Protein AF-A0A3D1FXD5-F1 (afdb_monomer)

Mean predicted aligned error: 2.44 Å

Foldseek 3Di:
DVVVVVCLLPDDAPDKDWDADPPDRDIDIKTHRDWFPNAEDDEEDDDPPDDPSNQNVQQSVRQVCCVVDDDRTHGMYD

Solvent-accessible surface area (backbone atoms only — not comparable to full-atom values): 4365 Å² total; per-residue (Å²): 107,73,66,58,53,49,53,56,71,70,47,77,56,74,42,76,47,78,50,69,51,92,89,52,93,51,66,51,47,41,25,34,39,37,72,28,88,86,35,55,45,62,67,76,66,87,61,90,89,71,49,65,68,57,34,46,54,48,3,48,50,30,30,55,40,24,72,77,59,68,63,76,31,15,1,14,18,50

Secondary structure (DSSP, 8-state):
-HHHHHHHHHSPPSEEEEEE-SSSS-EEEEEE---BTTBEE------TT--HHHHHHHHHHHHHHHHHSSSS-EEEE-

Nearest PDB structures (foldseek):
  3aog-assembly2_I  TM=7.776E-01  e=3.485E-03  Thermus thermophilus HB27
  1bxg-assembly1_A  TM=6.817E-01  e=1.445E-03  Rhodococcus sp. (in: high G+C Gram-positive bacteria)
  3aoe-assembly1_E  TM=7.725E-01  e=1.030E-02  Thermus thermophilus HB27
  8own-assembly1_A  TM=6.610E-01  e=7.341E-03  Arabidopsis thaliana
  1c1d-assembly1_B-2  TM=6.774E-01  e=1.262E-02  Rhodococcus sp. (in: high G+C Gram-positive bacteria)

pLDDT: mean 96.78, std 1.97, range [86.12, 98.75]

Structure (mmCIF, N/CA/C/O backbone):
data_AF-A0A3D1FXD5-F1
#
_entry.id   AF-A0A3D1FXD5-F1
#
loop_
_atom_site.group_PDB
_atom_site.id
_atom_site.type_symbol
_atom_site.label_atom_id
_atom_site.label_alt_id
_atom_site.label_comp_id
_atom_site.label_asym_id
_atom_site.label_entity_id
_atom_site.label_seq_id
_atom_site.pdbx_PDB_ins_code
_atom_site.Cartn_x
_atom_site.Cartn_y
_atom_site.Cartn_z
_atom_site.occupancy
_atom_site.B_iso_or_equiv
_atom_site.auth_seq_id
_atom_site.auth_comp_id
_atom_site.auth_asym_id
_atom_site.auth_atom_id
_atom_site.pdbx_PDB_model_num
ATOM 1 N N . MET A 1 1 ? -2.171 11.557 22.255 1.00 86.12 1 MET A N 1
ATOM 2 C CA . MET A 1 1 ? -1.888 11.865 20.833 1.00 86.12 1 MET A CA 1
ATOM 3 C C . MET A 1 1 ? -0.578 11.254 20.331 1.00 86.12 1 MET A C 1
ATOM 5 O O . MET A 1 1 ? -0.655 10.37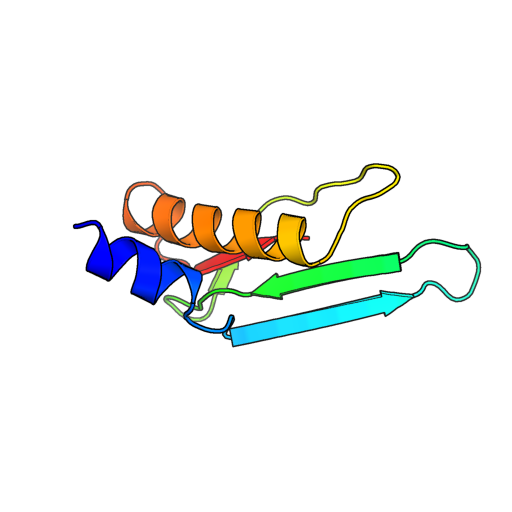5 19.491 1.00 86.12 1 MET A O 1
ATOM 9 N N . LYS A 1 2 ? 0.613 11.638 20.831 1.00 93.81 2 LYS A N 1
ATOM 10 C CA . LYS A 1 2 ? 1.898 11.088 20.325 1.00 93.81 2 LYS A CA 1
ATOM 11 C C . LYS A 1 2 ? 2.003 9.559 20.415 1.00 93.81 2 LYS A C 1
ATOM 13 O O . LYS A 1 2 ? 2.454 8.924 19.473 1.00 93.81 2 LYS A O 1
ATOM 18 N N . GLU A 1 3 ? 1.545 8.979 21.521 1.00 96.62 3 GLU A N 1
ATOM 19 C CA . GLU A 1 3 ? 1.529 7.522 21.719 1.00 96.62 3 GLU A CA 1
ATOM 20 C C . GLU A 1 3 ? 0.593 6.806 20.738 1.00 96.62 3 GLU A C 1
ATOM 22 O O . GLU A 1 3 ? 0.946 5.763 20.205 1.00 96.62 3 GLU A O 1
ATOM 27 N N . GLN A 1 4 ? -0.569 7.395 20.439 1.00 94.31 4 GLN A N 1
ATOM 28 C CA . GLN A 1 4 ? -1.536 6.827 19.493 1.00 94.31 4 GLN A CA 1
ATOM 29 C C . GLN A 1 4 ? -1.015 6.869 18.055 1.00 94.31 4 GLN A C 1
ATOM 31 O O . GLN A 1 4 ? -1.194 5.910 17.313 1.00 94.31 4 GLN A O 1
ATOM 36 N N . LEU A 1 5 ? -0.344 7.962 17.675 1.00 92.19 5 LEU A N 1
ATOM 37 C CA . LEU A 1 5 ? 0.307 8.073 16.369 1.00 92.19 5 LEU A CA 1
ATOM 38 C C . LEU A 1 5 ? 1.422 7.038 16.224 1.00 92.19 5 LEU A C 1
ATOM 40 O O . LEU A 1 5 ? 1.461 6.336 15.223 1.00 92.19 5 LEU A O 1
ATOM 44 N N . ARG A 1 6 ? 2.257 6.872 17.256 1.00 95.38 6 ARG A N 1
ATOM 45 C CA . ARG A 1 6 ? 3.299 5.841 17.262 1.00 95.38 6 ARG A CA 1
ATOM 46 C C . ARG A 1 6 ? 2.709 4.437 17.139 1.00 95.38 6 ARG A C 1
ATOM 48 O O . ARG A 1 6 ? 3.135 3.679 16.280 1.00 95.38 6 ARG A O 1
ATOM 55 N N . ALA A 1 7 ? 1.689 4.118 17.934 1.00 96.75 7 ALA A N 1
ATOM 56 C CA . ALA A 1 7 ? 1.015 2.825 17.858 1.00 96.75 7 ALA A CA 1
ATOM 57 C C . ALA A 1 7 ? 0.420 2.564 16.461 1.00 96.75 7 ALA A C 1
ATOM 59 O O . ALA A 1 7 ? 0.453 1.439 15.970 1.00 96.75 7 ALA A O 1
ATOM 60 N N . PHE A 1 8 ? -0.100 3.599 15.793 1.00 95.94 8 PHE A N 1
ATOM 61 C CA . PHE A 1 8 ? -0.594 3.499 14.420 1.00 95.94 8 PHE A CA 1
ATOM 62 C C . PHE A 1 8 ? 0.530 3.304 13.389 1.00 95.94 8 PHE A C 1
ATOM 64 O O . PHE A 1 8 ? 0.390 2.498 12.465 1.00 95.94 8 PHE A O 1
ATOM 71 N N . GLU A 1 9 ? 1.645 4.020 13.536 1.00 94.19 9 GLU A N 1
ATOM 72 C CA . GLU A 1 9 ? 2.832 3.871 12.689 1.00 94.19 9 GLU A CA 1
ATOM 73 C C . GLU A 1 9 ? 3.434 2.46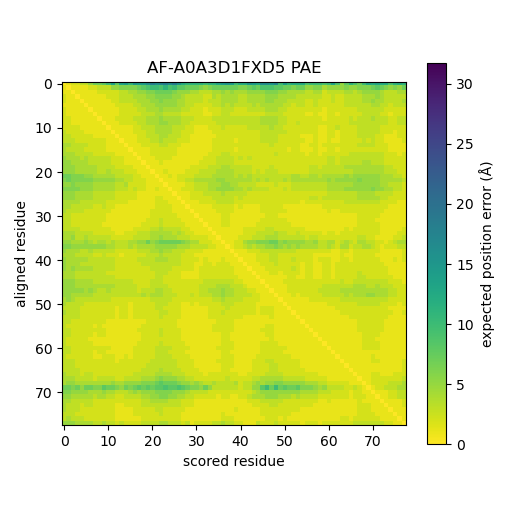5 12.812 1.00 94.19 9 GLU A C 1
ATOM 75 O O . GLU A 1 9 ? 3.738 1.846 11.795 1.00 94.19 9 GLU A O 1
ATOM 80 N N . GLU A 1 10 ? 3.515 1.930 14.030 1.00 96.12 10 GLU A N 1
ATOM 81 C CA . GLU A 1 10 ? 4.073 0.606 14.336 1.00 96.12 10 GLU A CA 1
ATOM 82 C C . GLU A 1 10 ? 3.114 -0.550 14.017 1.00 96.12 10 GLU A C 1
ATOM 84 O O . GLU A 1 10 ? 3.557 -1.687 13.846 1.00 96.12 10 GLU A O 1
ATOM 89 N N . ARG A 1 11 ? 1.804 -0.289 13.902 1.00 97.25 11 ARG A N 1
ATOM 90 C CA . ARG A 1 11 ? 0.823 -1.319 13.537 1.00 97.25 11 ARG A CA 1
ATOM 91 C C . ARG A 1 11 ? 1.182 -1.918 12.169 1.00 97.25 11 ARG A C 1
ATOM 93 O O . ARG A 1 11 ? 1.317 -1.156 11.209 1.00 97.25 11 ARG A O 1
ATOM 100 N N . PRO A 1 12 ? 1.294 -3.248 12.029 1.00 97.81 12 PRO A N 1
ATOM 101 C CA . PRO A 1 12 ? 1.539 -3.854 10.727 1.00 97.81 12 PRO A CA 1
ATOM 102 C C . PRO A 1 12 ? 0.385 -3.561 9.758 1.00 97.81 12 PRO A C 1
ATOM 104 O O . PRO A 1 12 ? -0.769 -3.415 10.169 1.00 97.81 12 PRO A O 1
ATOM 107 N N . ALA A 1 13 ? 0.711 -3.459 8.470 1.00 98.06 13 ALA A N 1
ATOM 108 C CA . ALA A 1 13 ? -0.294 -3.435 7.413 1.00 98.06 13 ALA A CA 1
ATOM 109 C C . ALA A 1 13 ? -1.008 -4.796 7.325 1.00 98.06 13 ALA A C 1
ATOM 111 O O . ALA A 1 13 ? -0.431 -5.816 7.696 1.00 98.06 13 ALA A O 1
ATOM 112 N N . GLU A 1 14 ? -2.236 -4.811 6.802 1.00 97.88 14 GLU A N 1
ATOM 113 C CA . GLU A 1 14 ? -2.995 -6.051 6.577 1.00 97.88 14 GLU A CA 1
ATOM 114 C C . GLU A 1 14 ? -2.269 -6.963 5.586 1.00 97.88 14 GLU A C 1
ATOM 116 O O . GLU A 1 14 ? -2.137 -8.164 5.807 1.00 97.88 14 GLU A O 1
ATOM 121 N N . VAL A 1 15 ? -1.795 -6.383 4.477 1.00 97.75 15 VAL A N 1
ATOM 122 C CA . VAL A 1 15 ? -1.096 -7.119 3.422 1.00 97.75 15 VAL A CA 1
ATOM 123 C C . VAL A 1 15 ? -0.032 -6.241 2.775 1.00 97.75 15 VAL A C 1
ATOM 125 O O . VAL A 1 15 ? -0.273 -5.073 2.463 1.00 97.75 15 VAL A O 1
ATOM 128 N N . VAL A 1 16 ? 1.131 -6.837 2.516 1.00 98.12 16 VAL A N 1
ATOM 129 C CA . VAL A 1 16 ? 2.185 -6.270 1.672 1.00 98.12 16 VAL A CA 1
ATOM 130 C C . VAL A 1 16 ? 2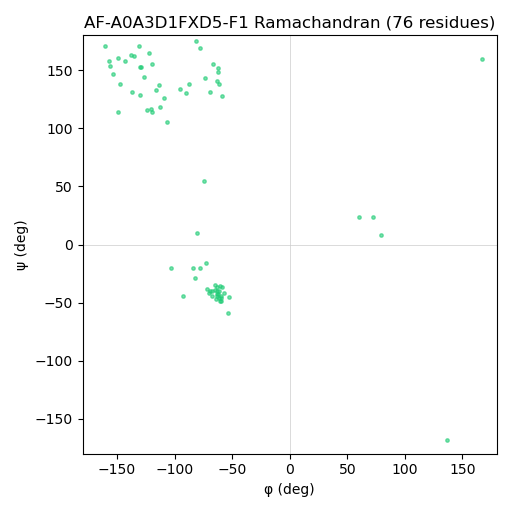.498 -7.280 0.576 1.00 98.12 16 VAL A C 1
ATOM 132 O O . VAL A 1 16 ? 2.973 -8.380 0.851 1.00 98.12 16 VAL A O 1
ATOM 135 N N . PHE A 1 17 ? 2.231 -6.911 -0.672 1.00 97.94 17 PHE A N 1
ATOM 136 C CA . PHE A 1 17 ? 2.708 -7.640 -1.839 1.00 97.94 17 PHE A CA 1
ATOM 137 C C . PHE A 1 17 ? 3.995 -6.996 -2.328 1.00 97.94 17 PHE A C 1
ATOM 139 O O . PHE A 1 17 ? 4.047 -5.779 -2.488 1.00 97.94 17 PHE A O 1
ATOM 146 N N . HIS A 1 18 ? 5.001 -7.810 -2.616 1.00 97.50 18 HIS A N 1
ATOM 147 C CA . HIS A 1 18 ? 6.201 -7.402 -3.334 1.00 97.50 18 HIS A CA 1
ATOM 148 C C . HIS A 1 18 ? 6.241 -8.180 -4.643 1.00 97.50 18 HIS A C 1
ATOM 150 O O . HIS A 1 18 ? 6.024 -9.393 -4.655 1.00 97.50 18 HIS A O 1
ATOM 156 N N . TRP A 1 19 ? 6.492 -7.482 -5.741 1.00 96.69 19 TRP A N 1
ATOM 157 C CA . TRP A 1 19 ? 6.612 -8.085 -7.058 1.00 96.69 19 TRP A CA 1
ATOM 158 C C . TRP A 1 19 ? 7.892 -7.622 -7.741 1.00 96.69 19 TRP A C 1
ATOM 160 O O . TRP A 1 19 ? 8.405 -6.529 -7.490 1.00 96.69 19 TRP A O 1
ATOM 170 N N . HIS A 1 20 ? 8.380 -8.483 -8.622 1.00 96.81 20 HIS A N 1
ATOM 171 C CA . HIS A 1 20 ? 9.482 -8.226 -9.529 1.00 96.81 20 HIS A CA 1
ATOM 172 C C . HIS A 1 20 ? 9.021 -8.646 -10.919 1.00 96.81 20 HIS A C 1
ATOM 174 O O . HIS A 1 20 ? 8.488 -9.746 -11.082 1.00 96.81 20 HIS A O 1
ATOM 180 N N . ASP A 1 21 ? 9.178 -7.761 -11.892 1.00 97.00 21 ASP A N 1
ATOM 181 C CA . ASP A 1 21 ? 8.829 -8.049 -13.274 1.00 97.00 21 ASP A CA 1
ATOM 182 C C . ASP A 1 21 ? 9.853 -9.009 -13.900 1.00 97.00 21 ASP A C 1
ATOM 184 O O . ASP A 1 21 ? 11.037 -8.970 -13.579 1.00 97.00 21 ASP A O 1
ATOM 188 N N . ALA A 1 22 ? 9.405 -9.929 -14.752 1.00 97.62 22 ALA A N 1
ATOM 189 C CA . ALA A 1 22 ? 10.296 -10.945 -15.322 1.00 97.62 22 ALA A CA 1
ATOM 190 C C . ALA A 1 22 ? 11.056 -10.447 -16.563 1.00 97.62 22 ALA A C 1
ATOM 192 O O . ALA A 1 22 ? 12.079 -11.028 -16.924 1.00 97.62 22 ALA A O 1
ATOM 193 N N . GLU A 1 23 ? 10.558 -9.396 -17.217 1.00 98.25 23 GLU A N 1
ATOM 194 C CA . GLU A 1 23 ? 11.095 -8.872 -18.478 1.00 98.25 23 GLU A CA 1
ATOM 195 C C . GLU A 1 23 ? 11.928 -7.595 -18.281 1.00 98.25 23 GLU A C 1
ATOM 197 O O . GLU A 1 23 ? 12.757 -7.250 -19.125 1.00 98.25 23 GLU A O 1
ATOM 202 N N . THR A 1 24 ? 11.739 -6.899 -17.160 1.00 96.94 24 THR A N 1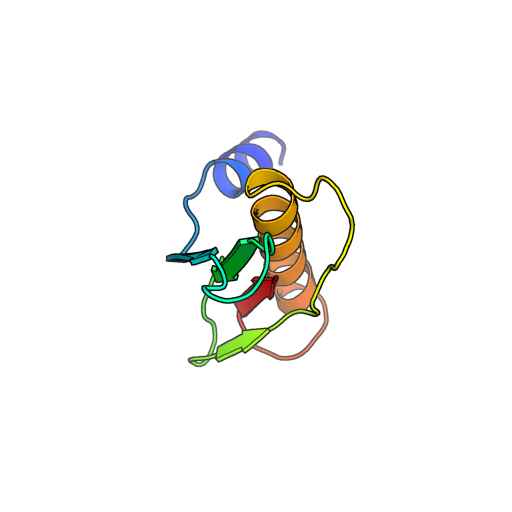
ATOM 203 C CA . THR A 1 24 ? 12.406 -5.641 -16.813 1.00 96.94 24 THR A CA 1
ATOM 204 C C . THR A 1 24 ? 12.987 -5.678 -15.397 1.00 96.94 24 THR A C 1
ATOM 206 O O . THR A 1 24 ? 12.706 -6.569 -14.606 1.00 96.94 24 THR A O 1
ATOM 209 N N . GLU A 1 25 ? 13.782 -4.668 -15.034 1.00 94.88 25 GLU A N 1
ATOM 210 C CA . GLU A 1 25 ? 14.307 -4.504 -13.665 1.00 94.88 25 GLU A CA 1
ATOM 211 C C . GLU A 1 25 ? 13.283 -3.874 -12.698 1.00 94.88 25 GLU A C 1
ATOM 213 O O . GLU A 1 25 ? 13.624 -3.441 -11.590 1.00 94.88 25 GLU A O 1
ATOM 218 N N . ALA A 1 26 ? 12.023 -3.745 -13.124 1.00 95.06 26 ALA A N 1
ATOM 219 C CA . ALA A 1 26 ? 10.991 -3.136 -12.310 1.00 95.06 26 ALA A CA 1
ATOM 220 C C . ALA A 1 26 ? 10.649 -4.032 -11.115 1.00 95.06 26 ALA A C 1
ATOM 222 O O . ALA A 1 26 ? 10.357 -5.220 -11.239 1.00 95.06 26 ALA A O 1
ATOM 223 N N . LYS A 1 27 ? 10.620 -3.414 -9.939 1.00 96.25 27 LYS A N 1
ATOM 224 C CA . LYS A 1 27 ? 10.078 -3.992 -8.713 1.00 96.25 27 LYS A CA 1
ATOM 225 C C . LYS A 1 27 ? 9.116 -3.006 -8.087 1.00 96.25 27 LYS A C 1
ATOM 227 O O . LYS A 1 27 ? 9.278 -1.792 -8.243 1.00 96.25 27 LYS A O 1
ATOM 232 N N . GLY A 1 28 ? 8.152 -3.515 -7.345 1.00 97.25 28 GLY A N 1
ATOM 233 C CA . GLY A 1 28 ? 7.182 -2.662 -6.690 1.00 97.25 28 GLY A CA 1
ATOM 234 C C . GLY A 1 28 ? 6.471 -3.350 -5.550 1.00 97.25 28 GLY A C 1
ATOM 235 O O . GLY A 1 28 ? 6.586 -4.557 -5.337 1.00 97.25 28 GLY A O 1
ATOM 236 N N . TRP A 1 29 ? 5.721 -2.540 -4.818 1.00 98.44 29 TRP A N 1
ATOM 237 C CA . TRP A 1 29 ? 4.974 -2.983 -3.659 1.00 98.44 29 TRP A CA 1
ATOM 238 C C . TRP A 1 29 ? 3.526 -2.569 -3.808 1.00 98.44 29 TRP A C 1
ATOM 240 O O . TRP A 1 29 ? 3.239 -1.486 -4.304 1.00 98.44 29 TRP A O 1
ATOM 250 N N . VAL A 1 30 ? 2.620 -3.414 -3.339 1.00 98.25 30 VAL A N 1
ATOM 251 C CA . VAL A 1 30 ? 1.230 -3.036 -3.104 1.00 98.25 30 VAL A CA 1
ATOM 252 C C . VAL A 1 30 ? 0.961 -3.260 -1.629 1.00 98.25 30 VAL A C 1
ATOM 254 O O . VAL A 1 30 ? 1.042 -4.386 -1.143 1.00 98.25 30 VAL A O 1
ATOM 257 N N . VAL A 1 31 ? 0.661 -2.185 -0.909 1.00 98.75 31 VAL A N 1
ATOM 258 C CA . VAL A 1 31 ? 0.367 -2.223 0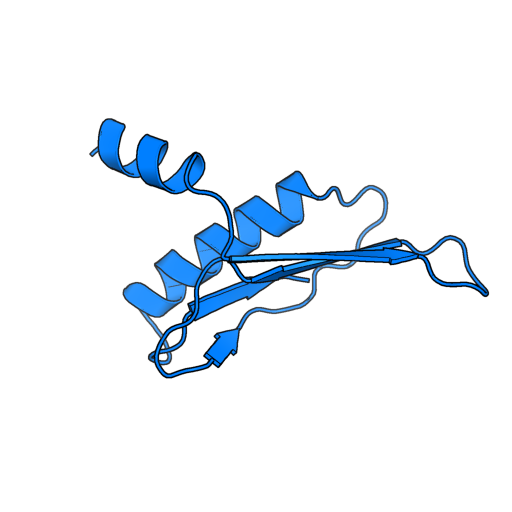.523 1.00 98.75 31 VAL A CA 1
ATOM 259 C C . VAL A 1 31 ? -1.112 -1.951 0.738 1.00 98.75 31 VAL A C 1
ATOM 261 O O . VAL A 1 31 ? -1.625 -0.918 0.310 1.00 98.75 31 VAL A O 1
ATOM 264 N N . ILE A 1 32 ? -1.778 -2.849 1.458 1.00 98.56 32 ILE A N 1
ATOM 265 C CA . ILE A 1 32 ? -3.117 -2.658 2.018 1.00 98.56 32 ILE A CA 1
ATOM 266 C C . ILE A 1 32 ? -2.930 -2.464 3.524 1.00 98.56 32 ILE A C 1
ATOM 268 O O . ILE A 1 32 ? -2.622 -3.412 4.240 1.00 98.56 32 ILE A O 1
ATOM 272 N N . ASN A 1 33 ? -3.076 -1.233 4.018 1.00 98.62 33 ASN A N 1
ATOM 273 C CA . ASN A 1 33 ? -2.893 -0.925 5.442 1.00 98.62 33 ASN A CA 1
ATOM 274 C C . ASN A 1 33 ? -4.141 -1.240 6.282 1.00 98.62 33 ASN A C 1
ATOM 276 O O . ASN A 1 33 ? -4.031 -1.527 7.474 1.00 98.62 33 ASN A O 1
ATOM 280 N N . SER A 1 34 ? -5.318 -1.167 5.664 1.00 98.12 34 SER A N 1
ATOM 281 C CA . SER A 1 34 ? -6.601 -1.534 6.266 1.00 98.12 34 SER A CA 1
ATOM 282 C C . SER A 1 34 ? -7.629 -1.869 5.201 1.00 98.12 34 SER A C 1
ATOM 284 O O . SER A 1 34 ? -7.544 -1.398 4.067 1.00 98.12 34 SER A O 1
ATOM 286 N N . LEU A 1 35 ? -8.646 -2.626 5.603 1.00 97.31 35 LEU A N 1
ATOM 287 C CA . LEU A 1 35 ? -9.888 -2.806 4.863 1.00 97.31 35 LEU A CA 1
ATOM 288 C C . LEU A 1 35 ? -11.036 -2.186 5.659 1.00 97.31 35 LEU A C 1
ATOM 290 O O . LEU A 1 35 ? -11.156 -2.382 6.866 1.00 97.31 35 LEU A O 1
ATOM 294 N N . ARG A 1 36 ? -11.924 -1.471 4.973 1.00 96.19 36 ARG A N 1
ATOM 295 C CA . ARG A 1 36 ? -13.185 -0.980 5.540 1.00 96.19 36 ARG A CA 1
ATOM 296 C C . ARG A 1 36 ? -14.275 -1.205 4.505 1.00 96.19 36 ARG A C 1
ATOM 298 O O . ARG A 1 36 ? -14.062 -0.956 3.324 1.00 96.19 36 ARG A O 1
ATOM 305 N N . GLY A 1 37 ? -15.397 -1.789 4.923 1.00 91.81 37 GLY A N 1
ATOM 306 C CA . GLY A 1 37 ? -16.459 -2.177 3.987 1.00 91.81 37 GLY A CA 1
ATOM 307 C C . GLY A 1 37 ? -16.015 -3.187 2.918 1.00 91.81 37 GLY A C 1
ATOM 308 O O . GLY A 1 37 ? -16.608 -3.232 1.848 1.00 91.81 37 GLY A O 1
ATOM 309 N N . GLY A 1 38 ? -14.955 -3.963 3.182 1.00 94.88 38 GLY A N 1
ATOM 310 C CA . GLY A 1 38 ? -14.411 -4.949 2.242 1.00 94.88 38 GLY A CA 1
ATOM 311 C C . GLY A 1 38 ? -13.528 -4.380 1.124 1.00 94.88 38 GLY A C 1
ATOM 312 O O . GLY A 1 38 ? -13.146 -5.131 0.234 1.00 94.88 38 GLY A O 1
ATOM 313 N N . ALA A 1 39 ? -13.181 -3.088 1.159 1.00 97.12 39 ALA A N 1
ATOM 314 C CA . ALA A 1 39 ? -12.346 -2.450 0.141 1.00 97.12 39 ALA A CA 1
ATOM 315 C C . ALA A 1 39 ? -11.251 -1.557 0.748 1.00 97.12 39 ALA A C 1
ATOM 317 O O . ALA A 1 39 ? -11.335 -1.132 1.904 1.00 97.12 39 ALA A O 1
ATOM 318 N N . ALA A 1 40 ? -10.237 -1.249 -0.063 1.00 98.25 40 ALA A N 1
ATOM 319 C CA . ALA A 1 40 ? -9.196 -0.266 0.217 1.00 98.25 40 ALA A CA 1
ATOM 320 C C . ALA A 1 40 ? -8.811 0.488 -1.060 1.00 98.25 40 ALA A C 1
ATOM 322 O O . ALA A 1 40 ? -9.023 -0.015 -2.164 1.00 98.25 40 ALA A O 1
ATOM 323 N N . GLY A 1 41 ? -8.243 1.687 -0.926 1.00 97.62 41 GLY A N 1
ATOM 324 C CA . GLY A 1 41 ? -7.869 2.493 -2.085 1.00 97.62 41 GLY A CA 1
ATOM 325 C C . GLY A 1 41 ? -6.660 3.400 -1.882 1.00 97.62 41 GLY A C 1
ATOM 326 O O . GLY A 1 41 ? -6.290 3.767 -0.768 1.00 97.62 41 GLY A O 1
ATOM 327 N N . GLY A 1 42 ? -6.081 3.801 -3.007 1.00 97.62 42 GLY A N 1
ATOM 328 C CA . GLY A 1 42 ? -5.019 4.791 -3.115 1.00 97.62 42 GLY A CA 1
ATOM 329 C C . GLY A 1 42 ? -4.389 4.755 -4.502 1.00 97.62 42 GLY A C 1
ATOM 330 O O . GLY A 1 42 ? -4.547 3.789 -5.239 1.00 97.62 42 GLY A O 1
ATOM 331 N N . GLY A 1 43 ? -3.722 5.841 -4.893 1.00 98.00 43 GLY A N 1
ATOM 332 C CA . GLY A 1 43 ? -3.075 5.910 -6.210 1.00 98.00 43 GLY A CA 1
ATOM 333 C C . GLY A 1 43 ? -1.748 5.151 -6.263 1.00 98.00 43 GLY A C 1
ATOM 334 O O . GLY A 1 43 ? -1.170 4.861 -5.218 1.00 98.00 43 GLY A O 1
ATOM 335 N N . THR A 1 44 ? -1.206 4.967 -7.459 1.00 98.06 44 THR A N 1
ATOM 336 C CA . THR A 1 44 ? 0.133 4.403 -7.686 1.00 98.06 44 THR A CA 1
ATOM 337 C C . THR A 1 44 ? 1.202 5.494 -7.658 1.00 98.06 44 THR A C 1
ATOM 339 O O . THR A 1 44 ? 0.999 6.587 -8.193 1.00 98.06 44 THR A O 1
ATOM 342 N N . ARG A 1 45 ? 2.347 5.229 -7.030 1.00 97.94 45 ARG A N 1
ATOM 343 C CA . ARG A 1 45 ? 3.524 6.094 -7.035 1.00 97.94 45 ARG A CA 1
ATOM 344 C C . ARG A 1 45 ? 4.651 5.421 -7.805 1.00 97.94 45 ARG A C 1
ATOM 346 O O . ARG A 1 45 ? 5.171 4.400 -7.391 1.00 97.94 45 ARG A O 1
ATOM 353 N N . MET A 1 46 ? 5.085 6.057 -8.887 1.00 96.50 46 MET A N 1
ATOM 354 C CA . MET A 1 46 ? 6.144 5.534 -9.746 1.00 96.50 46 MET A CA 1
ATOM 355 C C . MET A 1 46 ? 7.321 6.509 -9.771 1.00 96.50 46 MET A C 1
ATOM 357 O O . MET A 1 46 ? 7.186 7.641 -10.235 1.00 96.50 46 MET A O 1
ATOM 361 N N . ARG A 1 47 ? 8.468 6.092 -9.227 1.00 95.69 47 ARG A N 1
ATOM 362 C CA . ARG A 1 47 ?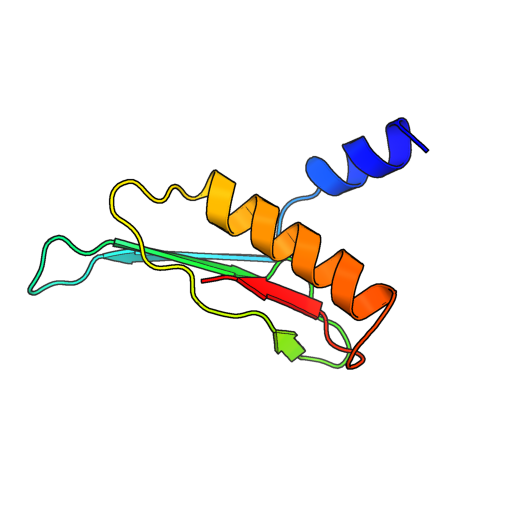 9.738 6.827 -9.314 1.00 95.69 47 ARG A CA 1
ATOM 363 C C . ARG A 1 47 ? 10.922 5.880 -9.137 1.00 95.69 47 ARG A C 1
ATOM 365 O O . ARG A 1 47 ? 10.810 4.881 -8.430 1.00 95.69 47 ARG A O 1
ATOM 372 N N . SER A 1 48 ? 12.072 6.244 -9.699 1.00 94.88 48 SER A N 1
ATOM 373 C CA . SER A 1 48 ? 13.327 5.547 -9.402 1.00 94.88 48 SER A CA 1
ATOM 374 C C . SER A 1 48 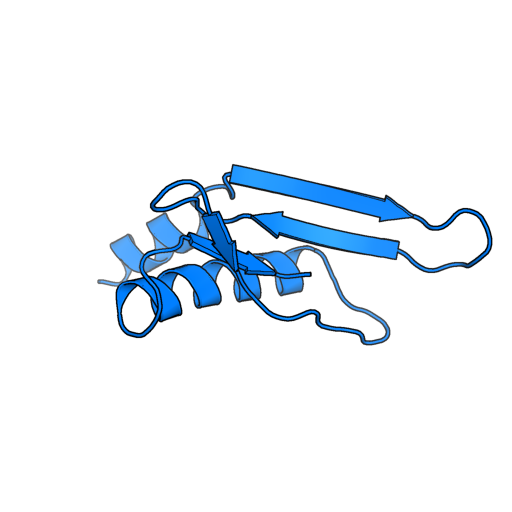? 13.665 5.665 -7.911 1.00 94.88 48 SER A C 1
ATOM 376 O O . SER A 1 48 ? 13.477 6.733 -7.322 1.00 94.88 48 SER A O 1
ATOM 378 N N . GLY A 1 49 ? 14.127 4.572 -7.295 1.00 94.75 49 GLY A N 1
ATOM 379 C CA . GLY A 1 49 ? 14.498 4.518 -5.876 1.00 94.75 49 GLY A CA 1
ATOM 380 C C . GLY A 1 49 ? 13.324 4.552 -4.887 1.00 94.75 49 GLY A C 1
ATOM 381 O O . GLY A 1 49 ? 13.510 4.998 -3.753 1.00 94.75 49 GLY A O 1
ATOM 382 N N . LEU A 1 50 ? 12.116 4.157 -5.308 1.00 96.38 50 LEU A N 1
ATOM 383 C CA . LEU A 1 50 ? 10.987 3.918 -4.400 1.00 96.38 50 LEU A CA 1
ATOM 384 C C . LEU A 1 50 ? 11.317 2.756 -3.444 1.00 96.38 50 LEU A C 1
ATOM 386 O O . LEU A 1 50 ? 11.932 1.772 -3.856 1.00 96.38 50 LEU A O 1
ATOM 390 N N . THR A 1 51 ? 10.913 2.873 -2.179 1.00 96.81 51 THR A N 1
ATOM 391 C CA . THR A 1 51 ? 11.134 1.843 -1.152 1.00 96.81 51 THR A CA 1
ATOM 392 C C . THR A 1 51 ? 9.815 1.340 -0.579 1.00 96.81 51 THR A C 1
ATOM 394 O O . THR A 1 51 ? 8.825 2.072 -0.554 1.00 96.81 51 THR A O 1
ATOM 397 N N . GLU A 1 52 ? 9.819 0.118 -0.046 1.00 96.94 52 GLU A N 1
ATOM 398 C CA . GLU A 1 52 ? 8.673 -0.459 0.668 1.00 96.94 52 GLU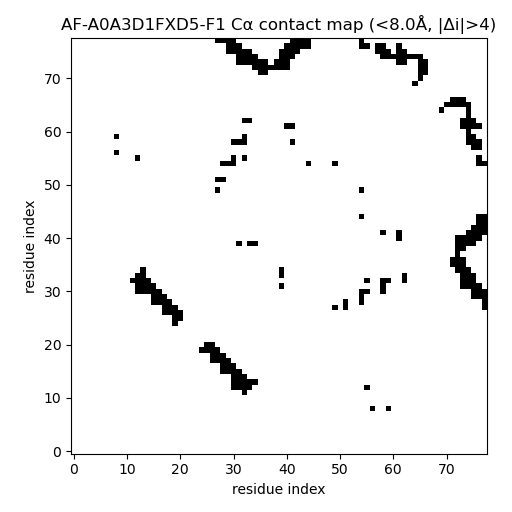 A CA 1
ATOM 399 C C . GLU A 1 52 ? 8.158 0.461 1.784 1.00 96.94 52 GLU A C 1
ATOM 401 O O . GLU A 1 52 ? 6.962 0.726 1.868 1.00 96.94 52 GLU A O 1
ATOM 406 N N . ASN A 1 53 ? 9.067 1.022 2.590 1.00 97.06 53 ASN A N 1
ATOM 407 C CA . ASN A 1 53 ? 8.720 1.922 3.692 1.00 97.06 53 ASN A CA 1
ATOM 408 C C . ASN A 1 53 ? 7.984 3.183 3.215 1.00 97.06 53 ASN A C 1
ATOM 410 O O . ASN A 1 53 ? 7.090 3.677 3.905 1.00 97.06 53 ASN A O 1
ATOM 414 N N . GLU A 1 54 ? 8.332 3.710 2.037 1.00 97.75 54 GLU A N 1
ATOM 415 C CA . GLU A 1 54 ? 7.620 4.847 1.449 1.00 97.75 54 GLU A CA 1
ATOM 416 C C . GLU A 1 54 ? 6.197 4.455 1.036 1.00 97.75 54 GLU A C 1
ATOM 418 O O . GLU A 1 54 ? 5.251 5.178 1.353 1.00 97.75 54 GLU A O 1
ATOM 423 N N . VAL A 1 55 ? 6.023 3.297 0.390 1.00 98.44 55 VAL A N 1
ATOM 424 C CA . VAL A 1 55 ? 4.694 2.791 0.002 1.00 98.44 55 VAL A CA 1
ATOM 425 C C . VAL A 1 55 ? 3.838 2.511 1.243 1.00 98.44 55 VAL A C 1
ATOM 427 O O . VAL A 1 55 ? 2.681 2.930 1.294 1.00 98.44 55 VAL A O 1
ATOM 430 N N . LEU A 1 56 ? 4.418 1.902 2.280 1.00 98.50 56 LEU A N 1
ATOM 431 C CA . LEU A 1 56 ? 3.763 1.631 3.561 1.00 98.50 56 LEU A CA 1
ATOM 432 C C . LEU A 1 56 ? 3.291 2.916 4.256 1.00 98.50 56 LEU A C 1
ATOM 434 O O . LEU A 1 56 ? 2.132 3.014 4.661 1.00 98.50 56 LEU A O 1
ATOM 438 N N . SER A 1 57 ? 4.159 3.925 4.357 1.00 98.06 57 SER A N 1
ATOM 439 C CA . SER A 1 57 ? 3.826 5.220 4.968 1.00 98.06 57 SER A CA 1
ATOM 440 C C . SER A 1 57 ? 2.693 5.938 4.221 1.00 98.06 57 SER A C 1
ATOM 442 O O . SER A 1 57 ? 1.756 6.481 4.819 1.00 98.06 57 SER A O 1
ATOM 444 N N . LEU A 1 58 ? 2.715 5.876 2.888 1.00 98.44 58 LEU A N 1
ATOM 445 C CA . LEU A 1 58 ? 1.654 6.434 2.057 1.00 98.44 58 LEU A CA 1
ATOM 446 C C . LEU A 1 58 ? 0.335 5.661 2.213 1.00 98.44 58 LEU A C 1
ATOM 448 O O . LEU A 1 58 ? -0.713 6.295 2.308 1.00 98.44 58 LEU A O 1
ATOM 452 N N . ALA A 1 59 ? 0.358 4.327 2.300 1.00 98.62 59 ALA A N 1
ATOM 453 C CA . ALA A 1 59 ? -0.841 3.517 2.545 1.00 98.62 59 ALA A CA 1
ATOM 454 C C . ALA A 1 59 ? -1.476 3.819 3.915 1.00 98.62 59 ALA A C 1
ATOM 456 O O . ALA A 1 59 ? -2.695 3.966 4.013 1.00 98.62 59 ALA A O 1
ATOM 457 N N . LYS A 1 60 ? -0.655 4.010 4.957 1.00 98.44 60 LYS A N 1
ATOM 458 C CA . LYS A 1 60 ? -1.096 4.485 6.280 1.00 98.44 60 LYS A CA 1
ATOM 459 C C . LYS A 1 60 ? -1.764 5.855 6.203 1.00 98.44 60 LYS A C 1
ATOM 461 O O . LYS A 1 60 ? -2.836 6.066 6.766 1.00 98.44 60 LYS A O 1
ATOM 466 N N . THR A 1 61 ? -1.178 6.775 5.442 1.00 97.75 61 THR A N 1
ATOM 467 C CA . THR A 1 61 ? -1.768 8.101 5.219 1.00 97.75 61 THR A CA 1
ATOM 468 C C . THR A 1 61 ? -3.114 8.005 4.493 1.00 97.75 61 THR A C 1
ATOM 470 O O . THR A 1 61 ? -4.036 8.751 4.820 1.00 97.75 61 THR A O 1
ATOM 473 N N . MET A 1 62 ? -3.272 7.065 3.554 1.00 98.44 62 MET A N 1
ATOM 474 C CA . MET A 1 62 ? -4.550 6.834 2.870 1.00 98.44 62 MET A CA 1
ATOM 475 C C . MET A 1 62 ? -5.649 6.335 3.815 1.00 98.44 62 MET A C 1
ATOM 477 O O . MET A 1 62 ? -6.797 6.739 3.653 1.00 98.44 62 MET A O 1
ATOM 481 N N . GLU A 1 63 ? -5.317 5.528 4.827 1.00 98.00 63 GLU A N 1
ATOM 482 C CA . GLU A 1 63 ? -6.288 5.126 5.855 1.00 98.00 63 GLU A CA 1
ATOM 483 C C . GLU A 1 63 ? -6.775 6.329 6.661 1.00 98.00 63 GLU A C 1
ATOM 485 O O . GLU A 1 63 ? -7.981 6.496 6.840 1.00 98.00 63 GLU A O 1
ATOM 490 N N . ILE A 1 64 ? -5.855 7.186 7.117 1.00 96.88 64 ILE A N 1
ATOM 491 C CA . ILE A 1 64 ? -6.223 8.409 7.841 1.00 96.88 64 ILE A CA 1
ATOM 492 C C . ILE A 1 64 ? -7.098 9.285 6.947 1.00 96.88 64 ILE A C 1
ATOM 494 O O . ILE A 1 64 ? -8.153 9.740 7.389 1.00 96.88 64 ILE A O 1
ATOM 498 N N . LYS A 1 65 ? -6.693 9.468 5.682 1.00 97.38 65 LYS A N 1
ATOM 499 C CA . LYS A 1 65 ? -7.452 10.245 4.705 1.00 97.38 65 LYS A CA 1
ATOM 500 C C . LYS A 1 65 ? -8.883 9.729 4.613 1.00 97.38 65 LYS A C 1
ATOM 502 O O . LYS A 1 65 ? -9.777 10.484 4.937 1.00 97.38 65 LYS A O 1
ATOM 507 N N . PHE A 1 66 ? -9.109 8.462 4.276 1.00 97.50 66 PHE A N 1
ATOM 508 C CA . PHE A 1 66 ? -10.468 7.927 4.104 1.00 97.50 66 PHE A CA 1
ATOM 509 C C . PHE A 1 66 ? -11.252 7.731 5.404 1.00 97.50 66 PHE A C 1
ATOM 511 O O . PHE A 1 66 ? -12.475 7.601 5.383 1.00 97.50 66 PHE A O 1
ATOM 518 N N . THR A 1 67 ? -10.576 7.739 6.551 1.00 95.69 67 THR A N 1
ATOM 519 C CA . THR A 1 67 ? -11.253 7.795 7.851 1.00 95.69 67 THR A CA 1
ATOM 520 C C . THR A 1 67 ? -11.864 9.173 8.100 1.00 95.69 67 THR A C 1
ATOM 522 O O . THR A 1 67 ? -12.961 9.248 8.650 1.00 95.69 67 THR A O 1
ATOM 525 N N . VAL A 1 68 ? -11.174 10.243 7.694 1.00 95.94 68 VAL A N 1
ATOM 526 C CA . VAL A 1 68 ? -11.584 11.637 7.931 1.00 95.94 68 VAL A CA 1
ATOM 527 C C . VAL A 1 68 ? -12.412 12.204 6.774 1.00 95.94 68 VAL A C 1
ATOM 529 O O . VAL A 1 68 ? -13.414 12.870 7.011 1.00 95.94 68 VAL A O 1
ATOM 532 N N . ASP A 1 69 ? -11.990 11.952 5.539 1.00 95.25 69 ASP A N 1
ATOM 533 C CA . ASP A 1 69 ? -12.546 12.504 4.307 1.00 95.25 69 ASP A CA 1
ATOM 534 C C . ASP A 1 69 ? -12.400 11.519 3.132 1.00 95.25 69 ASP A C 1
ATOM 536 O O . ASP A 1 69 ? -11.301 11.197 2.662 1.00 95.25 69 ASP A O 1
ATOM 540 N N . GLY A 1 70 ? -13.538 11.038 2.638 1.00 92.69 70 GLY A N 1
ATOM 541 C CA . GLY A 1 70 ? -13.604 10.170 1.471 1.00 92.69 70 GLY A CA 1
ATOM 542 C C . GLY A 1 70 ? -14.558 8.986 1.627 1.00 92.69 70 GLY A C 1
ATOM 543 O O . GLY A 1 70 ? -15.378 8.944 2.546 1.00 92.69 70 GLY A O 1
ATOM 544 N N . PRO A 1 71 ? -14.491 8.023 0.691 1.00 95.19 71 PRO A N 1
ATOM 545 C CA . PRO A 1 71 ? -15.321 6.827 0.742 1.00 95.19 71 PRO A CA 1
ATOM 546 C C . PRO A 1 71 ? -15.024 5.992 1.992 1.00 95.19 71 PRO A C 1
ATOM 548 O O . PRO A 1 71 ? -13.899 5.971 2.484 1.00 95.19 71 PRO A O 1
ATOM 551 N N . ALA A 1 72 ? -16.025 5.245 2.470 1.00 96.19 72 ALA A N 1
ATOM 552 C CA . ALA A 1 72 ? -15.917 4.366 3.637 1.00 96.19 72 ALA A CA 1
ATOM 553 C C . ALA A 1 72 ? -15.121 3.072 3.343 1.00 96.19 72 ALA A C 1
ATOM 555 O O . ALA A 1 72 ? -15.609 1.966 3.572 1.00 96.19 72 ALA A O 1
ATOM 556 N N . ILE A 1 73 ? -13.895 3.230 2.840 1.00 97.81 73 ILE A N 1
ATOM 557 C CA . ILE A 1 73 ? -12.940 2.177 2.470 1.00 97.81 73 ILE A CA 1
ATOM 558 C C . ILE A 1 73 ? -11.623 2.343 3.244 1.00 97.81 73 ILE A C 1
ATOM 560 O O . ILE A 1 73 ? -11.384 3.376 3.868 1.00 97.81 73 ILE A O 1
ATOM 564 N N . GLY A 1 74 ? -10.792 1.304 3.253 1.00 98.25 74 GLY A N 1
ATOM 565 C CA . GLY A 1 74 ? -9.486 1.305 3.914 1.00 98.25 74 GLY A CA 1
ATOM 566 C C . GLY A 1 74 ? -8.374 1.957 3.084 1.00 98.25 74 GLY A C 1
ATOM 567 O O . GLY A 1 74 ? -8.569 2.344 1.928 1.00 98.25 74 GLY A O 1
ATOM 568 N N . GLY A 1 75 ? -7.187 2.085 3.673 1.00 98.44 75 GLY A N 1
ATOM 569 C CA . GLY A 1 75 ? -6.026 2.702 3.027 1.00 98.44 75 GLY A CA 1
ATOM 570 C C . GLY A 1 75 ? -5.163 1.702 2.264 1.00 98.44 75 GLY A C 1
ATOM 571 O O . GLY A 1 75 ? -4.757 0.685 2.825 1.00 98.44 75 GLY A O 1
ATOM 572 N N . ALA A 1 76 ? -4.825 2.013 1.014 1.00 98.62 76 ALA A N 1
ATOM 573 C CA . ALA A 1 76 ? -3.863 1.252 0.222 1.00 98.62 76 ALA A CA 1
ATOM 574 C C . ALA A 1 76 ? -2.919 2.166 -0.572 1.00 98.62 76 ALA A C 1
ATOM 576 O O . ALA A 1 76 ? -3.186 3.354 -0.760 1.00 98.62 76 ALA A O 1
ATOM 577 N N . LYS A 1 77 ? -1.799 1.621 -1.048 1.00 98.69 77 LYS A N 1
ATOM 578 C CA . LYS A 1 77 ? -0.877 2.314 -1.952 1.00 98.69 77 LYS A CA 1
ATOM 579 C C . LYS A 1 77 ? -0.096 1.318 -2.804 1.00 98.69 77 LYS A C 1
ATOM 581 O O . LYS A 1 77 ? 0.233 0.236 -2.326 1.00 98.69 77 LYS A O 1
ATOM 586 N N . SER A 1 78 ? 0.213 1.721 -4.035 1.00 96.81 78 SER A N 1
ATOM 587 C CA . SER A 1 78 ? 1.182 1.059 -4.912 1.00 96.81 78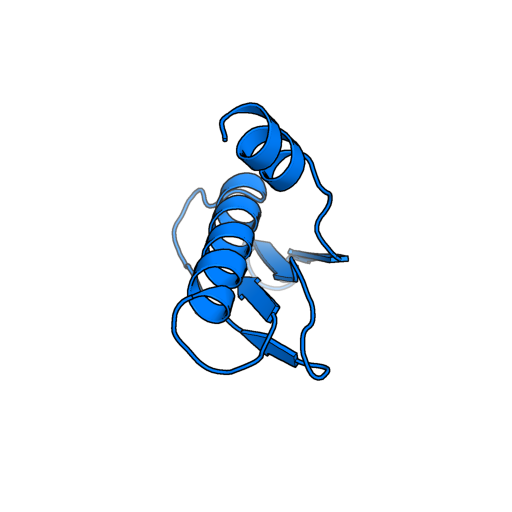 SER A CA 1
ATOM 588 C C . SER A 1 78 ? 2.315 1.999 -5.288 1.00 96.81 78 SER A C 1
ATOM 590 O O . SER A 1 78 ? 2.103 3.234 -5.207 1.00 96.81 78 SER A O 1
#

Radius of gyration: 13.24 Å; Cα contacts (8 Å, |Δi|>4): 137; chains: 1; bounding box: 31×23×40 Å

Sequence (78 aa):
MKEQLRAFEERPAEVVFHWHDAETEAKGWVVINSLRGGAAGGGTRMRSGLTENEVLSLAKTMEIKFTVDGPAIGGAKS